Protein AF-A0A382GWM1-F1 (afdb_monomer_lite)

Foldseek 3Di:
DDQPQDPVSLLVQQVVCVVVVHARDPSQLEPEQAECACHECDLTACENHEHALYAQENYHDHNYHYPHYHHHNYDYD

Secondary structure (DSSP, 8-state):
-----SHHHHHHHHHHHHHHTSPPPGGGSB-TT-B-TT-B-TT-B-TT-B-TT-B-TT-B-TT-B-TT-B-TT-B--

Sequence (77 aa):
MEAIKSTDDIINALRRAQESGEPPGSELQDLSGVKFTDADLSGLNLDGCNFSGCEMSRCNLSEARCPSANFDGATLY

pLDDT: mean 90.37, std 10.82, range [42.31, 97.75]

InterPro domains:
  IPR001646 Pentapeptide repeat [PF13576] (32-75)

Structure (mmCIF, N/CA/C/O backbone):
data_AF-A0A382GWM1-F1
#
_entry.id   AF-A0A382GWM1-F1
#
loop_
_atom_site.group_PDB
_atom_site.id
_atom_site.type_symbol
_atom_site.label_atom_id
_atom_site.label_alt_id
_atom_site.label_comp_id
_atom_site.label_asym_id
_atom_site.label_entity_id
_atom_site.label_seq_id
_atom_site.pdbx_PDB_ins_code
_atom_site.Cartn_x
_atom_site.Cartn_y
_atom_site.Cartn_z
_atom_site.occupancy
_atom_site.B_iso_or_equiv
_atom_site.auth_seq_id
_atom_site.auth_comp_id
_atom_site.auth_asym_id
_atom_site.auth_atom_id
_atom_site.pdbx_PDB_model_num
ATOM 1 N N . MET A 1 1 ? 4.962 -20.162 8.869 1.00 42.31 1 MET A N 1
ATOM 2 C CA . MET A 1 1 ? 4.497 -18.764 8.876 1.00 42.31 1 MET A CA 1
ATOM 3 C C . MET A 1 1 ? 4.194 -18.426 7.431 1.00 42.31 1 MET A C 1
ATOM 5 O O . MET A 1 1 ? 5.120 -18.197 6.666 1.00 42.31 1 MET A O 1
ATOM 9 N N . GLU A 1 2 ? 2.950 -18.614 6.996 1.00 42.38 2 GLU A N 1
ATOM 10 C CA . GLU A 1 2 ? 2.571 -18.221 5.639 1.00 42.38 2 GLU A CA 1
ATOM 11 C C . GLU A 1 2 ? 2.414 -16.708 5.642 1.00 42.38 2 GLU A C 1
ATOM 13 O O . GLU A 1 2 ? 1.487 -16.189 6.253 1.00 42.38 2 GLU A O 1
ATOM 18 N N . ALA A 1 3 ? 3.368 -16.005 5.031 1.00 54.47 3 ALA A N 1
ATOM 19 C CA . ALA A 1 3 ? 3.163 -14.613 4.665 1.00 54.47 3 ALA A CA 1
ATOM 20 C C . ALA A 1 3 ? 1.872 -14.516 3.837 1.00 54.47 3 ALA A C 1
ATOM 22 O O . ALA A 1 3 ? 1.553 -15.440 3.082 1.00 54.47 3 ALA A O 1
ATOM 23 N N . ILE A 1 4 ? 1.130 -13.426 3.987 1.00 60.91 4 ILE A N 1
ATOM 24 C CA . ILE A 1 4 ? -0.015 -13.117 3.134 1.00 60.91 4 ILE A CA 1
ATOM 25 C C . ILE A 1 4 ? 0.542 -12.983 1.706 1.00 60.91 4 ILE A C 1
ATOM 27 O O . ILE A 1 4 ? 1.281 -12.051 1.413 1.00 60.91 4 ILE A O 1
ATOM 31 N N . LYS A 1 5 ? 0.315 -13.987 0.849 1.00 68.00 5 LYS A N 1
ATOM 32 C CA . LYS A 1 5 ? 1.027 -14.127 -0.442 1.00 68.00 5 LYS A CA 1
ATOM 33 C C . LYS A 1 5 ? 0.324 -13.436 -1.610 1.00 68.00 5 LYS A C 1
ATOM 35 O O . LYS A 1 5 ? 0.955 -13.261 -2.649 1.00 68.00 5 LYS A O 1
ATOM 40 N N . SER A 1 6 ? -0.957 -13.093 -1.471 1.00 86.38 6 SER A N 1
ATOM 41 C CA . SER A 1 6 ? -1.746 -12.470 -2.535 1.00 86.38 6 SER A CA 1
ATOM 42 C C . SER A 1 6 ? -2.075 -11.018 -2.212 1.00 86.38 6 SER A C 1
ATOM 44 O O . SER A 1 6 ? -2.445 -10.689 -1.085 1.00 86.38 6 SER A O 1
ATOM 46 N N . THR A 1 7 ? -2.006 -10.166 -3.231 1.00 90.94 7 THR A N 1
ATOM 47 C CA . THR A 1 7 ? -2.397 -8.753 -3.179 1.00 90.94 7 THR A CA 1
ATOM 48 C C . THR A 1 7 ? -3.838 -8.588 -2.688 1.00 90.94 7 THR A C 1
ATOM 50 O O . THR A 1 7 ? -4.103 -7.727 -1.854 1.00 90.94 7 THR A O 1
ATOM 53 N N . ASP A 1 8 ? -4.753 -9.463 -3.114 1.00 91.94 8 ASP A N 1
ATOM 54 C CA . ASP A 1 8 ? -6.156 -9.430 -2.677 1.00 91.94 8 ASP A CA 1
ATOM 55 C C . ASP A 1 8 ? -6.313 -9.717 -1.180 1.00 91.94 8 ASP A C 1
ATOM 57 O O . ASP A 1 8 ? -7.118 -9.081 -0.497 1.00 91.94 8 ASP A O 1
ATOM 61 N N . ASP A 1 9 ? -5.532 -10.657 -0.645 1.00 92.19 9 ASP A N 1
ATOM 62 C CA . ASP A 1 9 ? -5.577 -10.990 0.778 1.00 92.19 9 ASP A CA 1
ATOM 63 C C . ASP A 1 9 ? -5.052 -9.823 1.620 1.00 92.19 9 ASP A C 1
ATOM 65 O O . ASP A 1 9 ? -5.637 -9.503 2.655 1.00 92.19 9 ASP A O 1
ATOM 69 N N . ILE A 1 10 ? -4.003 -9.141 1.143 1.00 92.69 10 ILE A N 1
ATOM 70 C CA . ILE A 1 10 ? -3.457 -7.932 1.773 1.00 92.69 10 ILE A CA 1
ATOM 71 C C . ILE A 1 10 ? -4.509 -6.820 1.783 1.00 92.69 10 ILE A C 1
ATOM 73 O O . ILE A 1 10 ? -4.776 -6.239 2.833 1.00 92.69 10 ILE A O 1
ATOM 77 N N . ILE A 1 11 ? -5.155 -6.550 0.645 1.00 94.12 11 ILE A N 1
ATOM 78 C CA . ILE A 1 11 ? -6.192 -5.511 0.534 1.00 94.12 11 ILE A CA 1
ATOM 79 C C . ILE A 1 11 ? -7.362 -5.812 1.474 1.00 94.12 11 ILE A C 1
ATOM 81 O O . ILE A 1 11 ? -7.842 -4.930 2.189 1.00 94.12 11 ILE A O 1
ATOM 85 N N . ASN A 1 12 ? -7.814 -7.064 1.517 1.00 93.00 12 ASN A N 1
ATOM 86 C CA . ASN A 1 12 ? -8.899 -7.469 2.405 1.00 93.00 12 ASN A CA 1
ATOM 87 C C . ASN A 1 12 ? -8.499 -7.381 3.884 1.00 93.00 12 ASN A C 1
ATOM 89 O O . ASN A 1 12 ? -9.324 -6.998 4.714 1.00 93.00 12 ASN A O 1
ATOM 93 N N . ALA A 1 13 ? -7.250 -7.699 4.224 1.00 92.94 13 ALA A N 1
ATOM 94 C CA . ALA A 1 13 ? -6.733 -7.546 5.579 1.00 92.94 13 ALA A CA 1
ATOM 95 C C . ALA A 1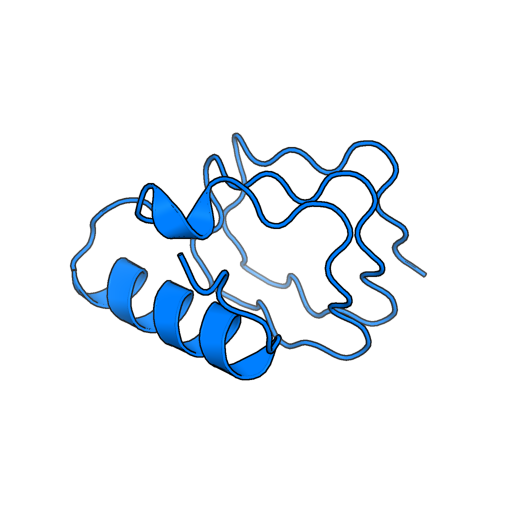 13 ? -6.648 -6.067 5.994 1.00 92.94 13 ALA A C 1
ATOM 97 O O . ALA A 1 13 ? -7.106 -5.718 7.080 1.00 92.94 13 ALA A O 1
ATOM 98 N N . LEU A 1 14 ? -6.176 -5.185 5.107 1.00 92.75 14 LEU A N 1
ATOM 99 C CA . LEU A 1 14 ? -6.149 -3.735 5.335 1.00 92.75 14 LEU A CA 1
ATOM 100 C C . LEU A 1 14 ? -7.555 -3.166 5.565 1.00 92.75 14 LEU A C 1
ATOM 102 O O . LEU A 1 14 ? -7.760 -2.373 6.482 1.00 92.75 14 LEU A O 1
ATOM 106 N N . ARG A 1 15 ? -8.547 -3.617 4.787 1.00 93.69 15 ARG A N 1
ATOM 107 C CA . ARG A 1 15 ? -9.952 -3.217 4.975 1.00 93.69 15 ARG A CA 1
ATOM 108 C C . ARG A 1 15 ? -10.488 -3.628 6.344 1.00 93.69 15 ARG A C 1
ATOM 110 O O . ARG A 1 15 ? -11.096 -2.813 7.028 1.00 93.69 15 ARG A O 1
ATOM 117 N N . ARG A 1 16 ? -10.208 -4.860 6.776 1.00 92.06 16 ARG A N 1
ATOM 118 C CA . ARG A 1 16 ? -10.614 -5.357 8.102 1.00 92.06 16 ARG A CA 1
ATOM 119 C C . ARG A 1 16 ? -9.941 -4.592 9.243 1.00 92.06 16 ARG A C 1
ATOM 121 O O . ARG A 1 16 ? -10.606 -4.278 10.224 1.00 92.06 16 ARG A O 1
ATOM 128 N N . ALA A 1 17 ? -8.654 -4.267 9.112 1.00 90.19 17 ALA A N 1
ATOM 129 C CA . ALA A 1 17 ? -7.941 -3.453 10.100 1.00 90.19 17 ALA A CA 1
ATOM 130 C C . ALA A 1 17 ? -8.525 -2.032 10.190 1.00 90.19 17 ALA A C 1
ATOM 132 O O . ALA A 1 17 ? -8.691 -1.478 11.270 1.00 90.19 17 ALA A O 1
ATOM 133 N N . GLN A 1 18 ? -8.929 -1.452 9.060 1.00 88.38 18 GLN A N 1
ATOM 134 C CA . GLN A 1 18 ? -9.569 -0.139 9.047 1.00 88.38 18 GLN A CA 1
ATOM 135 C C . GLN A 1 18 ? -10.949 -0.137 9.725 1.00 88.38 18 GLN A C 1
ATOM 137 O O . GLN A 1 18 ? -11.303 0.848 10.374 1.00 88.38 18 GLN A O 1
ATOM 142 N N . GLU A 1 19 ? -11.712 -1.228 9.617 1.00 88.69 19 GLU A N 1
ATOM 143 C CA . GLU A 1 19 ? -13.003 -1.390 10.302 1.00 88.69 19 GLU A CA 1
ATOM 144 C C . GLU A 1 19 ? -12.866 -1.459 11.831 1.00 88.69 19 GLU A C 1
ATOM 146 O O . GLU A 1 19 ? -13.769 -1.004 12.536 1.00 88.69 19 GLU A O 1
ATOM 151 N N . SER A 1 20 ? -11.749 -1.975 12.363 1.00 86.31 20 SER A N 1
ATOM 152 C CA . SER A 1 20 ? -11.501 -1.977 13.814 1.00 86.31 20 SER A CA 1
ATOM 153 C C . SER A 1 20 ? -11.086 -0.604 14.356 1.00 86.31 20 SER A C 1
ATOM 155 O O . SER A 1 20 ? -11.096 -0.397 15.569 1.00 86.31 20 SER A O 1
ATOM 157 N N . GLY A 1 21 ? -10.754 0.349 13.475 1.00 83.31 21 GLY A N 1
ATOM 158 C CA . GLY A 1 21 ? -10.232 1.667 13.845 1.00 83.31 21 GLY A CA 1
ATOM 159 C C . GLY A 1 21 ? -8.790 1.635 14.360 1.00 83.31 21 GLY A C 1
ATOM 160 O O . GLY A 1 21 ? -8.272 2.667 14.793 1.00 83.31 21 GLY A O 1
ATOM 161 N N . GLU A 1 22 ? -8.142 0.473 14.310 1.00 83.56 22 GLU A N 1
ATOM 162 C CA . GLU A 1 22 ? -6.752 0.287 14.702 1.00 83.56 22 GLU A CA 1
ATOM 163 C C . GLU A 1 22 ? -5.819 0.507 13.498 1.00 83.56 22 GLU A C 1
ATOM 165 O O . GLU A 1 22 ? -6.236 0.416 12.337 1.00 83.56 22 GLU A O 1
ATOM 170 N N . PRO A 1 23 ? -4.544 0.857 13.735 1.00 84.06 23 PRO A N 1
ATOM 171 C CA . PRO A 1 23 ? -3.549 0.838 12.671 1.00 84.06 23 PRO A CA 1
ATOM 172 C C . PRO A 1 23 ? -3.381 -0.584 12.101 1.00 84.06 23 PRO A C 1
ATOM 174 O O . PRO A 1 23 ? -3.731 -1.559 12.773 1.00 84.06 23 PRO A O 1
ATOM 177 N N . PRO A 1 24 ? -2.817 -0.723 10.887 1.00 87.25 24 PRO A N 1
ATOM 178 C CA . PRO A 1 24 ? -2.492 -2.026 10.314 1.00 87.25 24 PRO A CA 1
ATOM 179 C C . PRO A 1 24 ? -1.714 -2.909 11.301 1.00 87.25 24 PRO A C 1
ATOM 181 O O . PRO A 1 24 ? -0.757 -2.459 11.939 1.00 87.25 24 PRO A O 1
ATOM 184 N N . GLY A 1 25 ? -2.147 -4.166 11.433 1.00 85.38 25 GLY A N 1
ATOM 185 C CA . GLY A 1 25 ? -1.535 -5.147 12.328 1.00 85.38 25 GLY A CA 1
ATOM 186 C C . GLY A 1 25 ? -0.075 -5.449 11.976 1.00 85.38 25 GLY A C 1
ATOM 187 O O . GLY A 1 25 ? 0.417 -5.101 10.899 1.00 85.38 25 GLY A O 1
ATOM 188 N N . SER A 1 26 ? 0.641 -6.119 12.882 1.00 85.19 26 SER A N 1
ATOM 189 C CA . SER A 1 26 ? 2.057 -6.469 12.682 1.00 85.19 26 SER A CA 1
ATOM 190 C C . SER A 1 26 ? 2.290 -7.358 11.455 1.00 85.19 26 SER A C 1
ATOM 192 O O . SER A 1 26 ? 3.372 -7.339 10.875 1.00 85.19 26 SER A O 1
ATOM 194 N N . GLU A 1 27 ? 1.268 -8.087 11.014 1.00 85.38 27 GLU A N 1
ATOM 195 C CA . GLU A 1 27 ? 1.255 -8.893 9.797 1.00 85.38 27 GLU A CA 1
ATOM 196 C C . GLU A 1 27 ? 1.183 -8.074 8.496 1.00 85.38 27 GLU A C 1
ATOM 198 O O . GLU A 1 27 ? 1.496 -8.608 7.434 1.00 85.38 27 GLU A O 1
ATOM 203 N N . LEU A 1 28 ? 0.809 -6.792 8.573 1.00 89.25 28 LEU A N 1
ATOM 204 C CA . LEU A 1 28 ? 0.74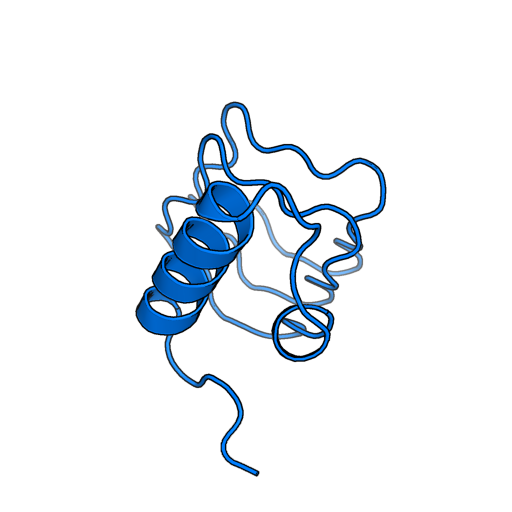6 -5.846 7.450 1.00 89.25 28 LEU A CA 1
ATOM 205 C C . LEU A 1 28 ? 1.850 -4.779 7.515 1.00 89.25 28 LEU A C 1
ATOM 207 O O . LEU A 1 28 ? 1.879 -3.871 6.684 1.00 89.25 28 LEU A O 1
ATOM 211 N N . GLN A 1 29 ? 2.760 -4.870 8.491 1.00 89.56 29 GLN A N 1
ATOM 212 C CA . GLN A 1 29 ? 3.876 -3.929 8.606 1.00 89.56 29 GLN A CA 1
ATOM 213 C C . GLN A 1 29 ? 4.946 -4.150 7.542 1.00 89.56 29 GLN A C 1
ATOM 215 O O . GLN A 1 29 ? 5.563 -3.178 7.121 1.00 89.56 29 GLN A O 1
ATOM 220 N N . ASP A 1 30 ? 5.162 -5.387 7.091 1.00 93.50 30 ASP A N 1
ATOM 221 C CA . ASP A 1 30 ? 6.132 -5.695 6.040 1.00 93.50 30 ASP A CA 1
ATOM 222 C C . ASP A 1 30 ? 5.438 -6.235 4.790 1.00 93.50 30 ASP A C 1
ATOM 224 O O . ASP A 1 30 ? 5.056 -7.403 4.718 1.00 93.50 30 ASP A O 1
ATOM 228 N N . LEU A 1 31 ? 5.273 -5.352 3.808 1.00 93.69 31 LEU A N 1
ATOM 229 C CA . LEU A 1 31 ? 4.731 -5.644 2.485 1.00 93.69 31 LEU A CA 1
ATOM 230 C C . LEU A 1 31 ? 5.820 -5.489 1.413 1.00 93.69 31 LEU A C 1
ATOM 232 O O . LEU A 1 31 ? 5.504 -5.334 0.236 1.00 93.69 31 LEU A O 1
ATOM 236 N N . SER A 1 32 ? 7.100 -5.493 1.805 1.00 94.50 32 SER A N 1
ATOM 237 C CA . SER A 1 32 ? 8.207 -5.198 0.898 1.00 94.50 32 SER A CA 1
ATOM 238 C C . SER A 1 32 ? 8.306 -6.195 -0.260 1.00 94.50 32 SER A C 1
ATOM 240 O O . SER A 1 32 ? 8.079 -7.398 -0.119 1.00 94.50 32 SER A O 1
ATOM 242 N N . GLY A 1 33 ? 8.626 -5.680 -1.450 1.00 93.12 33 GLY A N 1
ATOM 243 C CA . GLY A 1 33 ? 8.760 -6.472 -2.677 1.00 93.12 33 GLY A CA 1
ATOM 24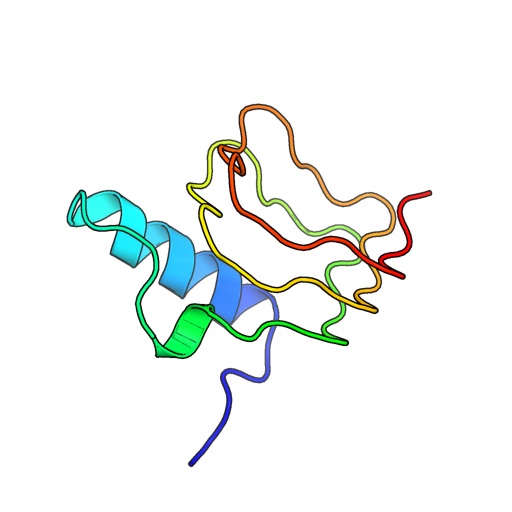4 C C . GLY A 1 33 ? 7.459 -7.069 -3.229 1.00 93.12 33 GLY A C 1
ATOM 245 O O . GLY A 1 33 ? 7.506 -7.819 -4.207 1.00 93.12 33 GLY A O 1
ATOM 246 N N . VAL A 1 34 ? 6.299 -6.763 -2.640 1.00 93.62 34 VAL A N 1
ATOM 247 C CA . VAL A 1 34 ? 5.002 -7.238 -3.136 1.00 93.62 34 VAL A CA 1
ATOM 248 C C . VAL A 1 34 ? 4.620 -6.513 -4.434 1.00 93.62 34 VAL A C 1
ATOM 250 O O . VAL A 1 34 ? 4.973 -5.356 -4.676 1.00 93.62 34 VAL A O 1
ATOM 253 N N . LYS A 1 35 ? 3.886 -7.217 -5.300 1.00 94.50 35 LYS A N 1
ATOM 254 C CA . LYS A 1 35 ? 3.316 -6.669 -6.535 1.00 94.50 35 LYS A CA 1
ATOM 255 C C . LYS A 1 35 ? 1.902 -6.145 -6.275 1.00 94.50 35 LYS A C 1
ATOM 257 O O . LYS A 1 35 ? 0.978 -6.920 -6.050 1.00 94.50 35 LYS A O 1
ATOM 262 N N . PHE A 1 36 ? 1.741 -4.832 -6.359 1.00 94.62 36 PHE A N 1
ATOM 263 C CA . PHE A 1 36 ? 0.482 -4.084 -6.308 1.00 94.62 36 PHE A CA 1
ATOM 264 C C . PHE A 1 36 ? 0.113 -3.489 -7.681 1.00 94.62 36 PHE A C 1
ATOM 266 O O . PHE A 1 36 ? -0.572 -2.471 -7.760 1.00 94.62 36 PHE A O 1
ATOM 273 N N . THR A 1 37 ? 0.579 -4.094 -8.778 1.00 93.75 37 THR A N 1
ATOM 274 C CA . THR A 1 37 ? 0.234 -3.664 -10.140 1.00 93.75 37 THR A CA 1
ATOM 275 C C . THR A 1 37 ? -1.282 -3.671 -10.341 1.00 93.75 37 THR A C 1
ATOM 277 O O . THR A 1 37 ? -1.928 -4.679 -10.061 1.00 93.75 37 THR A O 1
ATOM 280 N N . ASP A 1 38 ? -1.835 -2.548 -10.809 1.00 95.06 38 ASP A N 1
ATOM 281 C CA . ASP A 1 38 ? -3.277 -2.312 -10.991 1.00 95.06 38 ASP A CA 1
ATOM 282 C C . ASP A 1 38 ? -4.122 -2.462 -9.697 1.00 95.06 38 ASP A C 1
ATOM 284 O O . ASP A 1 38 ? -5.349 -2.564 -9.760 1.00 95.06 38 ASP A O 1
ATOM 288 N N . ALA A 1 39 ? -3.496 -2.472 -8.512 1.00 95.56 39 ALA A N 1
ATOM 289 C CA . ALA A 1 39 ? -4.203 -2.628 -7.242 1.00 95.56 39 ALA A CA 1
ATOM 290 C C . ALA A 1 39 ? -4.981 -1.366 -6.848 1.00 95.56 39 ALA A C 1
ATOM 292 O O . ALA A 1 39 ? -4.536 -0.238 -7.069 1.00 95.56 39 ALA A O 1
ATOM 293 N N . ASP A 1 40 ? -6.121 -1.556 -6.183 1.00 96.69 40 ASP A N 1
ATOM 294 C CA . ASP A 1 40 ? -6.888 -0.464 -5.588 1.00 96.69 40 ASP A CA 1
ATOM 295 C C . ASP A 1 40 ? -6.660 -0.400 -4.074 1.00 96.69 40 ASP A C 1
ATOM 297 O O . ASP A 1 40 ? -7.235 -1.174 -3.304 1.00 96.69 40 ASP A O 1
ATOM 301 N N . LEU A 1 41 ? -5.803 0.535 -3.663 1.00 96.00 41 LEU A N 1
ATOM 302 C CA . LEU A 1 41 ? -5.519 0.868 -2.268 1.00 96.00 41 LEU A CA 1
ATOM 303 C C . LEU A 1 41 ? -6.197 2.183 -1.846 1.00 96.00 41 LEU A C 1
ATOM 305 O O . LEU A 1 41 ? -5.822 2.774 -0.829 1.00 96.00 41 LEU A O 1
ATOM 309 N N . SER A 1 42 ? -7.176 2.665 -2.618 1.00 97.06 42 SER A N 1
ATOM 310 C CA . SER A 1 42 ? -7.809 3.951 -2.343 1.00 97.06 42 SER A CA 1
ATOM 311 C C . SER A 1 42 ? -8.551 3.971 -1.009 1.00 97.06 42 SER A C 1
ATOM 313 O O . SER A 1 42 ? -9.171 2.992 -0.590 1.00 97.06 42 SER A O 1
ATOM 315 N N . GLY A 1 43 ? -8.441 5.098 -0.303 1.00 95.88 43 GLY A N 1
ATOM 316 C CA . GLY A 1 43 ? -9.074 5.314 0.998 1.00 95.88 43 GLY A CA 1
ATOM 317 C C . GLY A 1 43 ? -8.561 4.427 2.141 1.00 95.88 43 GLY A C 1
ATOM 318 O O . GLY A 1 43 ? -9.117 4.493 3.242 1.00 95.88 43 GLY A O 1
ATOM 319 N N . LEU A 1 44 ? -7.535 3.594 1.915 1.00 95.44 44 LEU A N 1
ATOM 320 C CA . LEU A 1 44 ? -7.005 2.691 2.937 1.00 95.44 44 LEU A CA 1
ATOM 321 C C . LEU A 1 44 ? -6.056 3.401 3.907 1.00 95.44 44 LEU A C 1
ATOM 323 O O . LEU A 1 44 ? -5.271 4.271 3.524 1.00 95.44 44 LEU A O 1
ATOM 327 N N . ASN A 1 45 ? -6.086 2.986 5.173 1.00 94.19 45 ASN A N 1
ATOM 328 C CA . ASN A 1 45 ? -5.068 3.320 6.156 1.00 94.19 45 ASN A CA 1
ATOM 329 C C . ASN A 1 45 ? -3.856 2.402 5.972 1.00 94.19 45 ASN A C 1
ATOM 331 O O . ASN A 1 45 ? -3.891 1.232 6.336 1.00 94.19 45 ASN A O 1
ATOM 335 N N . LEU A 1 46 ? -2.793 2.960 5.409 1.00 95.06 46 LEU A N 1
ATOM 336 C CA . LEU A 1 46 ? -1.509 2.314 5.156 1.00 95.06 46 LEU A CA 1
ATOM 337 C C . LEU A 1 46 ? -0.419 2.856 6.100 1.00 95.06 46 LEU A C 1
ATOM 339 O O . LEU A 1 46 ? 0.771 2.767 5.797 1.00 95.06 46 LEU A O 1
ATOM 343 N N . ASP A 1 47 ? -0.807 3.509 7.200 1.00 94.19 47 ASP A N 1
ATOM 344 C CA . ASP A 1 47 ? 0.141 4.131 8.118 1.00 94.19 47 ASP A CA 1
ATOM 345 C C . ASP A 1 47 ? 1.099 3.100 8.728 1.00 94.19 47 ASP A C 1
ATOM 347 O O . ASP A 1 47 ? 0.679 2.080 9.269 1.00 94.19 47 ASP A O 1
ATOM 351 N N . GLY A 1 48 ? 2.400 3.376 8.624 1.00 94.25 48 GLY A N 1
ATOM 352 C CA . GLY A 1 48 ? 3.462 2.505 9.131 1.00 94.25 48 GLY A CA 1
ATOM 353 C C . GLY A 1 48 ? 3.756 1.258 8.289 1.00 94.25 48 GLY A C 1
ATOM 354 O O . GLY A 1 48 ? 4.669 0.514 8.640 1.00 94.25 48 GLY A O 1
ATOM 355 N N . CYS A 1 49 ? 3.040 1.016 7.187 1.00 95.50 49 CYS A N 1
ATOM 356 C CA . CYS A 1 49 ? 3.321 -0.112 6.297 1.00 95.50 49 CYS A CA 1
ATOM 357 C C . CYS A 1 49 ? 4.631 0.090 5.515 1.00 95.50 49 CYS A C 1
ATOM 359 O O . CYS A 1 49 ? 4.909 1.174 4.992 1.00 95.50 49 CYS A O 1
ATOM 361 N N . ASN A 1 50 ? 5.420 -0.975 5.378 1.00 96.06 50 ASN A N 1
ATOM 362 C CA . ASN A 1 50 ? 6.620 -0.998 4.553 1.00 96.06 50 ASN A CA 1
ATOM 363 C C . ASN A 1 50 ? 6.318 -1.541 3.151 1.00 96.06 50 ASN A C 1
ATOM 365 O O . ASN A 1 50 ? 6.183 -2.746 2.970 1.00 96.06 50 ASN A O 1
ATOM 369 N N . PHE A 1 51 ? 6.279 -0.656 2.159 1.00 95.81 51 PHE A N 1
ATOM 370 C CA . PHE A 1 51 ? 6.159 -0.964 0.731 1.00 95.81 51 PHE A CA 1
ATOM 371 C C . PHE A 1 51 ? 7.506 -0.900 0.001 1.00 95.81 51 PHE A C 1
ATOM 373 O O . PHE A 1 51 ? 7.541 -0.722 -1.221 1.00 95.81 51 PHE A O 1
ATOM 380 N N . SER A 1 52 ? 8.634 -1.018 0.708 1.00 97.00 52 SER A N 1
ATOM 381 C CA . SER A 1 52 ? 9.934 -0.892 0.055 1.00 97.00 52 SER A CA 1
ATOM 382 C C . SER A 1 52 ? 10.114 -1.918 -1.069 1.00 97.00 52 SER A C 1
ATOM 384 O O . SER A 1 52 ? 9.745 -3.086 -0.944 1.00 97.00 52 SER A O 1
ATOM 386 N N . GLY A 1 53 ? 10.634 -1.471 -2.212 1.00 96.50 53 GLY A N 1
ATOM 387 C CA . GLY A 1 53 ? 10.839 -2.320 -3.389 1.00 96.50 53 GLY A CA 1
ATOM 388 C C . GLY A 1 53 ? 9.564 -2.869 -4.047 1.00 96.50 53 GLY A C 1
ATOM 389 O O . GLY A 1 53 ? 9.669 -3.768 -4.879 1.00 96.50 53 GLY A O 1
ATOM 390 N N . CYS A 1 54 ? 8.371 -2.385 -3.684 1.00 95.88 54 CYS A N 1
ATOM 391 C CA . CYS A 1 54 ? 7.123 -2.851 -4.293 1.00 95.88 54 CYS A CA 1
ATOM 392 C C . CYS A 1 54 ? 6.982 -2.420 -5.756 1.00 95.88 54 CYS A C 1
ATOM 394 O O . CYS A 1 54 ? 7.393 -1.328 -6.153 1.00 95.88 54 CYS A O 1
ATOM 396 N N . GLU A 1 55 ? 6.302 -3.246 -6.548 1.00 95.44 55 GLU A N 1
ATOM 397 C CA . GLU A 1 55 ? 5.826 -2.868 -7.881 1.00 95.44 55 GLU A CA 1
ATOM 398 C C . GLU A 1 55 ? 4.401 -2.321 -7.743 1.00 95.44 55 GLU A C 1
ATOM 400 O O . GLU A 1 55 ? 3.481 -3.082 -7.474 1.00 95.44 55 GLU A O 1
ATOM 405 N N . MET A 1 56 ? 4.209 -1.008 -7.871 1.00 95.00 56 MET A N 1
ATOM 406 C CA . MET A 1 56 ? 2.938 -0.308 -7.607 1.00 95.00 56 MET A CA 1
ATOM 407 C C . MET A 1 56 ? 2.404 0.410 -8.854 1.00 95.00 56 MET A C 1
ATOM 409 O O . MET A 1 56 ? 1.724 1.433 -8.790 1.00 95.00 56 MET A O 1
ATOM 413 N N . SER A 1 57 ? 2.744 -0.123 -10.015 1.00 94.81 57 SER A N 1
ATOM 414 C CA . SER A 1 57 ? 2.354 0.353 -11.336 1.00 94.81 57 SER A CA 1
ATOM 415 C C . SER A 1 57 ? 0.845 0.471 -11.464 1.00 94.81 57 SER A C 1
ATOM 417 O O . SER A 1 57 ? 0.144 -0.515 -11.239 1.00 94.81 57 SER A O 1
ATOM 419 N N . ARG A 1 58 ? 0.331 1.649 -11.840 1.00 95.00 58 ARG A N 1
ATOM 420 C CA . ARG A 1 58 ? -1.123 1.911 -11.906 1.00 95.00 58 ARG A CA 1
ATOM 421 C C . ARG A 1 58 ? -1.892 1.629 -10.603 1.00 95.00 58 ARG A C 1
ATOM 423 O O . ARG A 1 58 ? -3.114 1.510 -10.634 1.00 95.00 58 ARG A O 1
ATOM 430 N N . CYS A 1 59 ? -1.205 1.528 -9.464 1.00 95.81 59 CYS A N 1
ATOM 431 C CA . CYS A 1 59 ? -1.856 1.360 -8.172 1.00 95.81 59 CYS A CA 1
ATOM 432 C C . CYS A 1 59 ? -2.632 2.635 -7.822 1.00 95.81 59 CYS A C 1
ATOM 434 O O . CYS A 1 59 ? -2.085 3.741 -7.840 1.00 95.81 59 CYS A O 1
ATOM 436 N N . ASN A 1 60 ? -3.905 2.492 -7.466 1.00 96.56 60 ASN A N 1
ATOM 437 C CA . ASN A 1 60 ? -4.713 3.609 -7.008 1.00 96.56 60 ASN A CA 1
ATOM 438 C C . ASN A 1 60 ? -4.461 3.854 -5.517 1.00 96.56 60 ASN A C 1
ATOM 440 O O . ASN A 1 60 ? -4.865 3.057 -4.677 1.00 96.56 60 ASN A O 1
ATOM 444 N N . LEU A 1 61 ? -3.807 4.968 -5.195 1.00 95.50 61 LEU A N 1
ATOM 445 C CA . LEU A 1 61 ? -3.564 5.433 -3.823 1.00 95.50 61 LEU A CA 1
ATOM 446 C C . LEU A 1 61 ? -4.435 6.648 -3.460 1.00 95.50 61 LEU A C 1
ATOM 448 O O . LEU A 1 61 ? -4.165 7.339 -2.479 1.00 95.50 61 LEU A O 1
ATOM 452 N N . SER A 1 62 ? -5.464 6.950 -4.259 1.00 97.38 62 SER A N 1
ATOM 453 C CA . SER A 1 62 ? -6.334 8.106 -4.021 1.00 97.38 62 SER A CA 1
ATOM 454 C C . SER A 1 62 ? -6.951 8.033 -2.625 1.00 97.38 62 SER A C 1
ATOM 456 O O . SER A 1 62 ? -7.482 7.000 -2.237 1.00 97.38 62 SER A O 1
ATOM 458 N N . GLU A 1 63 ? -6.868 9.119 -1.856 1.00 97.06 63 GLU A N 1
ATOM 459 C CA . GLU A 1 63 ? -7.383 9.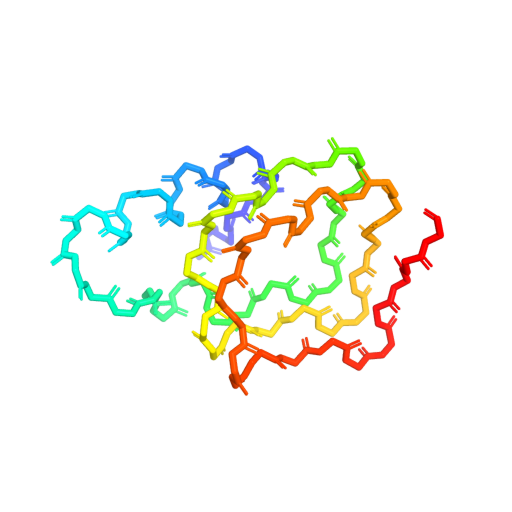202 -0.475 1.00 97.06 63 GLU A CA 1
ATOM 460 C C . GLU A 1 63 ? -6.748 8.222 0.536 1.00 97.06 63 GLU A C 1
ATOM 462 O O . GLU A 1 63 ? -7.173 8.178 1.691 1.00 97.06 63 GLU A O 1
ATOM 467 N N . ALA A 1 64 ? -5.715 7.463 0.156 1.00 95.81 64 ALA A N 1
ATOM 468 C CA . ALA A 1 64 ? -5.008 6.591 1.087 1.00 95.81 64 ALA A CA 1
ATOM 469 C C . ALA A 1 64 ? -4.270 7.413 2.160 1.00 95.81 64 ALA A C 1
ATOM 471 O O . ALA A 1 64 ? -3.693 8.471 1.890 1.00 95.81 64 ALA A O 1
ATOM 472 N N . ARG A 1 65 ? -4.264 6.917 3.400 1.00 95.06 65 ARG A N 1
ATOM 473 C CA . ARG A 1 65 ? -3.541 7.527 4.524 1.00 95.06 65 ARG A CA 1
ATOM 474 C C . ARG A 1 65 ? -2.234 6.784 4.741 1.00 95.06 65 ARG A C 1
ATOM 476 O O . ARG A 1 65 ? -2.252 5.648 5.187 1.00 95.06 65 ARG A O 1
ATOM 483 N N . CYS A 1 66 ? -1.106 7.428 4.472 1.00 94.19 66 CYS A N 1
ATOM 484 C CA . CYS A 1 66 ? 0.211 6.794 4.574 1.00 94.19 66 CYS A CA 1
ATOM 485 C C . CYS A 1 66 ? 1.289 7.697 5.224 1.00 94.19 66 CYS A C 1
ATOM 487 O O . CYS A 1 66 ? 2.388 7.798 4.679 1.00 94.19 66 CYS A O 1
ATOM 489 N N . PRO A 1 67 ? 1.016 8.394 6.352 1.00 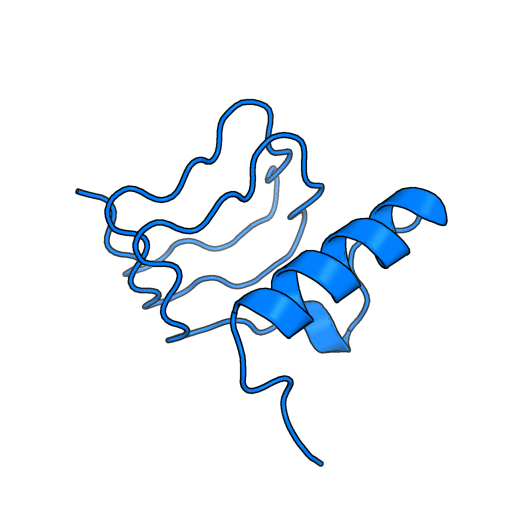94.50 67 PRO A N 1
ATOM 490 C CA . PRO A 1 67 ? 1.942 9.399 6.885 1.00 94.50 67 PRO A CA 1
ATOM 491 C C . PRO A 1 67 ? 3.288 8.823 7.349 1.00 94.50 67 PRO A C 1
ATOM 493 O O . PRO A 1 67 ? 4.288 9.533 7.274 1.00 94.50 67 PRO A O 1
ATOM 496 N N . SER A 1 68 ? 3.329 7.554 7.771 1.00 95.50 68 SER A N 1
ATOM 497 C CA . SER A 1 68 ? 4.562 6.860 8.181 1.00 95.50 68 SER A CA 1
ATOM 498 C C . SER A 1 68 ? 4.918 5.662 7.292 1.00 95.50 68 SER A C 1
ATOM 500 O O . SER A 1 68 ? 5.712 4.817 7.698 1.00 95.50 68 SER A O 1
ATOM 502 N N . ALA A 1 69 ? 4.308 5.536 6.111 1.00 95.81 69 ALA A N 1
ATOM 503 C CA . ALA A 1 69 ? 4.584 4.415 5.218 1.00 95.81 69 ALA A CA 1
ATOM 504 C C . ALA A 1 69 ? 5.954 4.565 4.537 1.00 95.81 69 ALA A C 1
ATOM 506 O O . ALA A 1 69 ? 6.365 5.671 4.179 1.00 95.81 69 ALA A O 1
ATOM 507 N N . ASN A 1 70 ? 6.643 3.445 4.318 1.00 97.12 70 ASN A N 1
ATOM 508 C CA . ASN A 1 70 ? 7.913 3.425 3.598 1.00 97.12 70 ASN A CA 1
ATOM 509 C C . ASN A 1 70 ? 7.705 2.997 2.142 1.00 97.12 70 ASN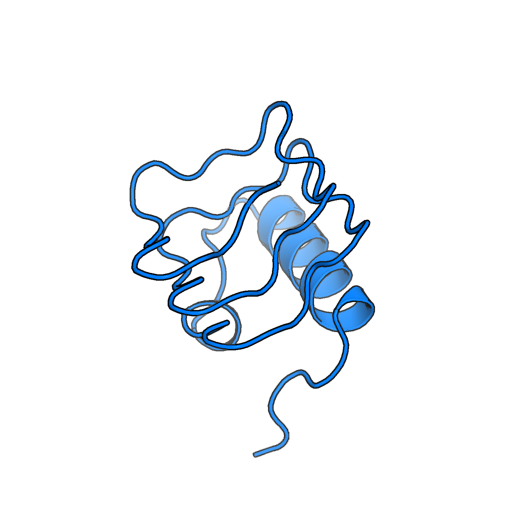 A C 1
ATOM 511 O O . ASN A 1 70 ? 7.285 1.874 1.894 1.00 97.12 70 ASN A O 1
ATOM 515 N N . PHE A 1 71 ? 8.059 3.857 1.189 1.00 96.00 71 PHE A N 1
ATOM 516 C CA . PHE A 1 71 ? 7.998 3.571 -0.251 1.00 96.00 71 PHE A CA 1
ATOM 517 C C . PHE A 1 71 ? 9.389 3.528 -0.904 1.00 96.00 71 PHE A C 1
ATOM 519 O O . PHE A 1 71 ? 9.506 3.681 -2.119 1.00 96.00 71 PHE A O 1
ATOM 526 N N . ASP A 1 72 ? 10.462 3.363 -0.126 1.00 97.75 72 ASP A N 1
ATOM 527 C CA . ASP A 1 72 ? 11.821 3.370 -0.668 1.00 97.75 72 ASP A CA 1
ATOM 528 C C . ASP A 1 72 ? 12.024 2.269 -1.721 1.00 97.75 72 ASP A C 1
ATOM 530 O O . ASP A 1 72 ? 11.712 1.098 -1.502 1.00 97.75 72 ASP A O 1
ATOM 534 N N . GLY A 1 73 ? 12.505 2.647 -2.903 1.00 96.12 73 GLY A N 1
ATOM 535 C CA . GLY A 1 73 ? 12.639 1.738 -4.045 1.00 96.12 73 GLY A CA 1
ATOM 536 C C . GLY A 1 73 ? 11.321 1.199 -4.620 1.00 96.12 73 GLY A C 1
ATOM 537 O O . GLY A 1 73 ? 11.368 0.350 -5.511 1.00 96.12 73 GLY A O 1
ATOM 538 N N . ALA A 1 74 ? 10.155 1.658 -4.151 1.00 95.75 74 ALA A N 1
ATOM 539 C CA . ALA A 1 74 ? 8.883 1.314 -4.772 1.00 95.75 74 ALA A CA 1
ATOM 540 C C . ALA A 1 74 ? 8.782 1.956 -6.160 1.00 95.75 74 ALA A C 1
ATOM 542 O O . ALA A 1 74 ? 9.222 3.084 -6.392 1.00 95.75 74 ALA A O 1
ATOM 543 N N . THR A 1 75 ? 8.187 1.230 -7.099 1.00 95.31 75 THR A N 1
ATOM 544 C CA . THR A 1 75 ? 8.047 1.677 -8.482 1.00 95.31 75 THR A CA 1
ATOM 545 C C . THR A 1 75 ? 6.597 2.075 -8.758 1.00 95.31 75 THR A C 1
ATOM 547 O O . THR A 1 75 ? 5.719 1.216 -8.747 1.00 95.31 75 THR A O 1
ATOM 550 N N . LEU A 1 76 ? 6.355 3.366 -9.017 1.00 84.81 76 LEU A N 1
ATOM 551 C CA . LEU A 1 76 ? 5.057 3.931 -9.402 1.00 84.81 76 LEU A CA 1
ATOM 552 C C . LEU A 1 76 ? 5.192 4.557 -10.800 1.00 84.81 76 LEU A C 1
ATOM 554 O O . LEU A 1 76 ? 5.909 5.545 -10.959 1.00 84.81 76 LEU A O 1
ATOM 558 N N . TYR A 1 77 ? 4.537 3.980 -11.806 1.00 77.62 77 TYR A N 1
ATOM 559 C CA . TYR A 1 77 ? 4.448 4.525 -13.167 1.00 77.62 77 TYR A CA 1
ATOM 560 C C . TYR A 1 77 ? 3.020 4.478 -13.704 1.00 77.62 77 TYR A C 1
ATOM 562 O O . TYR A 1 77 ? 2.225 3.633 -13.218 1.00 77.62 77 TYR A O 1
#

Organism: NCBI:txid408172

Radius of gyration: 11.2 Å; chains: 1; bounding box: 26×28×28 Å